Protein AF-A0A7J9YYS3-F1 (afdb_monomer_lite)

Structure (mmCIF, N/CA/C/O backbone):
data_AF-A0A7J9YYS3-F1
#
_entry.id   AF-A0A7J9YYS3-F1
#
loop_
_atom_site.group_PDB
_atom_site.id
_atom_site.type_symbol
_atom_site.label_atom_id
_atom_site.label_alt_id
_atom_site.label_comp_id
_atom_site.label_asym_id
_atom_site.label_entity_id
_atom_site.label_seq_id
_atom_site.pdbx_PDB_ins_code
_atom_site.Cartn_x
_atom_site.Cartn_y
_atom_site.Cartn_z
_atom_site.occupancy
_atom_site.B_iso_or_equiv
_atom_site.auth_seq_id
_atom_site.auth_comp_id
_atom_site.auth_asym_id
_atom_site.auth_atom_id
_atom_site.pdbx_PDB_model_num
ATOM 1 N N . MET A 1 1 ? -3.693 12.910 17.644 1.00 77.75 1 MET A N 1
ATOM 2 C CA . MET A 1 1 ? -3.834 11.562 18.224 1.00 77.75 1 MET A CA 1
ATOM 3 C C . MET A 1 1 ? -2.484 11.127 18.762 1.00 77.75 1 MET A C 1
ATOM 5 O O . MET A 1 1 ? -1.492 11.239 18.052 1.00 77.75 1 MET A O 1
ATOM 9 N N . THR A 1 2 ? -2.433 10.694 20.012 1.00 94.31 2 THR A N 1
ATOM 10 C CA . THR A 1 2 ? -1.232 10.167 20.670 1.00 94.31 2 THR A CA 1
ATOM 11 C C . THR A 1 2 ? -1.136 8.649 20.488 1.00 94.31 2 THR A C 1
ATOM 13 O O . THR A 1 2 ? -2.128 7.985 20.186 1.00 94.31 2 THR A O 1
ATOM 16 N N . LYS A 1 3 ? 0.047 8.066 20.722 1.00 92.56 3 LYS A N 1
ATOM 17 C CA . LYS A 1 3 ? 0.243 6.603 20.693 1.00 92.56 3 LYS A CA 1
ATOM 18 C C . LYS A 1 3 ? -0.717 5.871 21.643 1.00 92.56 3 LYS A C 1
ATOM 20 O O . LYS A 1 3 ? -1.294 4.853 21.280 1.00 92.56 3 LYS A O 1
ATOM 25 N N . SER A 1 4 ? -0.936 6.431 22.831 1.00 96.31 4 SER A N 1
ATOM 26 C CA . SER A 1 4 ? -1.827 5.863 23.848 1.00 96.31 4 SER A CA 1
ATOM 27 C C . SER A 1 4 ? -3.311 5.963 23.482 1.00 96.31 4 SER A C 1
ATOM 29 O O . SER A 1 4 ? -4.116 5.158 23.940 1.00 96.31 4 SER A O 1
ATOM 31 N N . GLU A 1 5 ? -3.709 6.957 22.689 1.00 96.25 5 GLU A N 1
ATOM 32 C CA . GLU A 1 5 ? -5.065 7.031 22.128 1.00 96.25 5 GLU A CA 1
ATOM 33 C C . GLU A 1 5 ? -5.264 5.992 21.023 1.00 96.25 5 GLU A C 1
ATOM 35 O O . GLU A 1 5 ? -6.297 5.332 21.000 1.00 96.25 5 GLU A O 1
ATOM 40 N N . LEU A 1 6 ? -4.259 5.790 20.164 1.00 93.62 6 LEU A N 1
ATOM 41 C CA . LEU A 1 6 ? -4.314 4.790 19.099 1.00 93.62 6 LEU A CA 1
ATOM 42 C C . LEU A 1 6 ? -4.404 3.360 19.646 1.00 93.62 6 LEU A C 1
ATOM 44 O O . LEU A 1 6 ? -5.221 2.585 19.166 1.00 93.62 6 LEU A O 1
ATOM 48 N N . HIS A 1 7 ? -3.608 3.018 20.663 1.00 94.19 7 HIS A N 1
ATOM 49 C CA . HIS A 1 7 ? -3.675 1.690 21.284 1.00 94.19 7 HIS A CA 1
ATOM 50 C C . HIS A 1 7 ? -5.063 1.412 21.872 1.00 94.19 7 HIS A C 1
ATOM 52 O O . HIS A 1 7 ? -5.644 0.379 21.575 1.00 94.19 7 HIS A O 1
ATOM 58 N N . ARG A 1 8 ? -5.652 2.380 22.593 1.00 97.06 8 ARG A N 1
ATOM 59 C CA . ARG A 1 8 ? -7.012 2.242 23.143 1.00 97.06 8 ARG A CA 1
ATOM 60 C C . ARG A 1 8 ? -8.074 2.001 22.072 1.00 97.06 8 ARG A C 1
ATOM 62 O O . ARG A 1 8 ? -9.036 1.292 22.335 1.00 97.06 8 ARG A O 1
ATOM 69 N N . LEU A 1 9 ? -7.921 2.600 20.890 1.00 95.31 9 LEU A N 1
ATOM 70 C CA . LEU A 1 9 ? -8.828 2.352 19.769 1.00 95.31 9 LEU A CA 1
ATOM 71 C C . LEU A 1 9 ? -8.665 0.937 19.216 1.00 95.31 9 LEU A C 1
ATOM 73 O O . LEU A 1 9 ? -9.671 0.287 18.970 1.00 95.31 9 LEU A O 1
ATOM 77 N N . VAL A 1 10 ? -7.428 0.460 19.046 1.00 94.44 10 VAL A N 1
ATOM 78 C CA . VAL A 1 10 ? -7.149 -0.903 18.563 1.00 94.44 10 VAL A CA 1
ATOM 79 C C . VAL A 1 10 ? -7.654 -1.953 19.553 1.00 94.44 10 VAL A C 1
ATOM 81 O O . VAL A 1 10 ? -8.300 -2.906 19.134 1.00 94.44 10 VAL A O 1
ATOM 84 N N . ASP A 1 11 ? -7.436 -1.742 20.852 1.00 95.94 11 ASP A N 1
ATOM 85 C CA . ASP A 1 11 ? -7.869 -2.656 21.917 1.00 95.94 11 ASP A CA 1
ATOM 86 C C . ASP A 1 11 ? -9.402 -2.751 22.038 1.00 95.94 11 ASP A C 1
ATOM 88 O O . ASP A 1 11 ? -9.926 -3.735 22.553 1.00 95.94 11 ASP A O 1
ATOM 92 N N . ALA A 1 12 ? -10.131 -1.727 21.585 1.00 97.12 12 ALA A N 1
ATOM 93 C CA . ALA A 1 12 ? -11.592 -1.693 21.610 1.00 97.12 12 ALA A CA 1
ATOM 94 C C . ALA A 1 12 ? -12.244 -2.340 20.373 1.00 97.12 12 ALA A C 1
ATOM 96 O O . ALA A 1 12 ? -13.473 -2.434 20.318 1.00 97.12 12 ALA A O 1
ATOM 97 N N . LEU A 1 13 ? -11.460 -2.745 19.367 1.00 96.50 13 LEU A N 1
ATOM 98 C CA . LEU A 1 13 ? -11.993 -3.376 18.162 1.00 96.50 13 LEU A CA 1
ATOM 99 C C . LEU A 1 13 ? -12.398 -4.835 18.430 1.00 96.50 13 LEU A C 1
ATOM 101 O O . LEU A 1 13 ? -11.687 -5.545 19.141 1.00 96.50 13 LEU A O 1
ATOM 105 N N . PRO A 1 14 ? -13.487 -5.320 17.806 1.00 97.69 14 PRO A N 1
ATOM 106 C CA . PRO A 1 14 ? -13.769 -6.750 17.736 1.00 97.69 14 PRO A CA 1
ATOM 107 C C . PRO A 1 14 ? -12.607 -7.514 17.084 1.00 97.69 14 PRO A C 1
ATOM 109 O O . PRO A 1 14 ? -11.953 -6.986 16.177 1.00 97.69 14 PRO A O 1
ATOM 112 N N . GLU A 1 15 ? -12.368 -8.761 17.498 1.00 96.06 15 GLU A N 1
ATOM 113 C CA . GLU A 1 15 ? -11.259 -9.577 16.975 1.00 96.06 15 GLU A CA 1
ATOM 114 C C . GLU A 1 15 ? -11.321 -9.723 15.448 1.00 96.06 15 GLU A C 1
ATOM 116 O O . GLU A 1 15 ? -10.300 -9.617 14.767 1.00 96.06 15 GLU A O 1
ATOM 121 N N . GLU A 1 16 ? -12.525 -9.861 14.888 1.00 96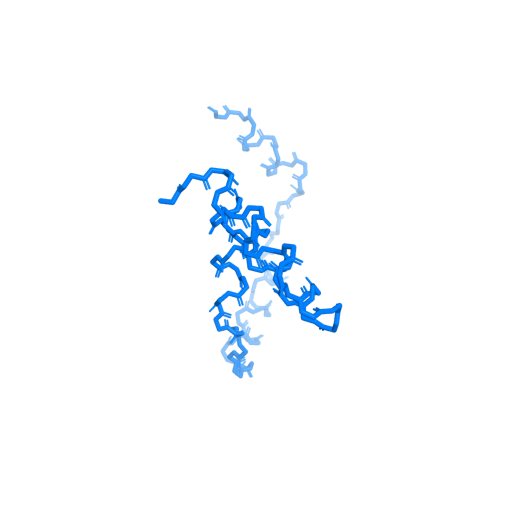.75 16 GLU A N 1
ATOM 122 C CA . GLU A 1 16 ? -12.763 -9.955 13.446 1.00 96.75 16 GLU A CA 1
ATOM 123 C C . GLU A 1 16 ? -12.342 -8.696 12.669 1.00 96.75 16 GLU A C 1
ATOM 125 O O . GLU A 1 16 ? -12.116 -8.754 11.461 1.00 96.75 16 GLU A O 1
ATOM 130 N N . SER A 1 17 ? -12.204 -7.558 13.355 1.00 96.00 17 SER A N 1
ATOM 131 C CA . SER A 1 17 ? -11.823 -6.271 12.762 1.00 96.00 17 SER A CA 1
ATOM 132 C C . SER A 1 17 ? -10.314 -6.003 12.821 1.00 96.00 17 SER A C 1
ATOM 134 O O . SER A 1 17 ? -9.818 -5.121 12.111 1.00 96.00 17 SER A O 1
ATOM 136 N N . LEU A 1 18 ? -9.557 -6.768 13.618 1.00 94.06 18 LEU A N 1
ATOM 137 C CA . LEU A 1 18 ? -8.108 -6.600 13.770 1.00 94.06 18 LEU A CA 1
ATOM 138 C C . LEU A 1 18 ? -7.323 -6.750 12.452 1.00 94.06 18 LEU A C 1
ATOM 140 O O . LEU A 1 18 ? -6.422 -5.935 12.225 1.00 94.06 18 LEU A O 1
ATOM 144 N N . PRO A 1 19 ? -7.642 -7.695 11.537 1.00 94.31 19 PRO A N 1
ATOM 145 C CA . PRO A 1 19 ? -6.935 -7.801 10.259 1.00 94.31 19 PRO A CA 1
ATOM 146 C C . PRO A 1 19 ? -7.055 -6.534 9.401 1.00 94.31 19 PRO A C 1
ATOM 148 O O . PRO A 1 19 ? -6.062 -6.062 8.848 1.00 94.31 19 PRO A O 1
ATOM 151 N N . ALA A 1 20 ? -8.250 -5.938 9.335 1.00 91.94 20 ALA A N 1
ATOM 152 C CA . ALA A 1 20 ? -8.481 -4.708 8.581 1.00 91.94 20 ALA A CA 1
ATOM 153 C C . ALA A 1 20 ? -7.734 -3.516 9.204 1.00 91.94 20 ALA A C 1
ATOM 155 O O . ALA A 1 20 ? -7.081 -2.745 8.496 1.00 91.94 20 ALA A O 1
ATOM 156 N N . ALA A 1 21 ? -7.759 -3.399 10.535 1.00 93.25 21 ALA A N 1
ATOM 157 C CA . ALA A 1 21 ? -7.011 -2.370 11.253 1.00 93.25 21 ALA A CA 1
ATOM 158 C C . ALA A 1 21 ? -5.492 -2.497 11.041 1.00 93.25 21 ALA A C 1
ATOM 160 O O . ALA A 1 21 ? -4.808 -1.490 10.846 1.00 93.25 21 ALA A O 1
ATOM 161 N N . ALA A 1 22 ? -4.958 -3.722 11.005 1.00 91.50 22 ALA A N 1
ATOM 162 C CA . ALA A 1 22 ? -3.541 -3.969 10.756 1.00 91.50 22 ALA A CA 1
ATOM 163 C C . ALA A 1 22 ? -3.088 -3.476 9.371 1.00 91.50 22 ALA A C 1
ATOM 165 O O . ALA A 1 22 ? -1.992 -2.925 9.252 1.00 91.50 22 ALA A O 1
ATOM 166 N N . ILE A 1 23 ? -3.926 -3.624 8.338 1.00 88.25 23 ILE A N 1
ATOM 167 C CA . ILE A 1 23 ? -3.647 -3.105 6.988 1.00 88.25 23 ILE A CA 1
ATOM 168 C C 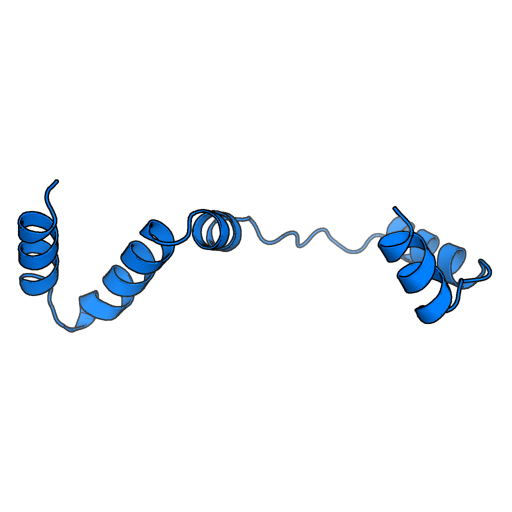. ILE A 1 23 ? -3.536 -1.578 7.023 1.00 88.25 23 ILE A C 1
ATOM 170 O O . ILE A 1 23 ? -2.556 -1.012 6.537 1.00 88.25 23 ILE A O 1
ATOM 174 N N . LEU A 1 24 ? -4.501 -0.903 7.653 1.00 88.69 24 LEU A N 1
ATOM 175 C CA . LEU A 1 24 ? -4.512 0.559 7.750 1.00 88.69 24 LEU A CA 1
ATOM 176 C C . LEU A 1 24 ? -3.300 1.098 8.521 1.00 88.69 24 LEU A C 1
ATOM 178 O O . LEU A 1 24 ? -2.665 2.057 8.083 1.00 88.69 24 LEU A O 1
ATOM 182 N N . LEU A 1 25 ? -2.935 0.461 9.637 1.00 90.31 25 LEU A N 1
ATOM 183 C CA . LEU A 1 25 ? -1.765 0.849 10.429 1.00 90.31 25 LEU A CA 1
ATOM 184 C C . LEU A 1 25 ? -0.448 0.622 9.677 1.00 90.31 25 LEU A C 1
ATOM 186 O O . LEU A 1 25 ? 0.476 1.425 9.803 1.00 90.31 25 LEU A O 1
ATOM 190 N N . ARG A 1 26 ? -0.362 -0.439 8.869 1.00 87.94 26 ARG A N 1
ATOM 191 C CA . ARG A 1 26 ? 0.814 -0.725 8.038 1.00 87.94 26 ARG A CA 1
ATOM 192 C C . ARG A 1 26 ? 0.986 0.315 6.932 1.00 87.94 26 ARG A C 1
ATOM 194 O O . ARG A 1 26 ? 2.082 0.836 6.760 1.00 87.94 26 ARG A O 1
ATOM 201 N N . ARG A 1 27 ? -0.108 0.705 6.271 1.00 86.31 27 ARG A N 1
ATOM 202 C CA . ARG A 1 27 ? -0.131 1.827 5.315 1.00 86.31 27 ARG A CA 1
ATOM 203 C C . ARG A 1 27 ? 0.268 3.155 5.961 1.00 86.31 27 ARG A C 1
ATOM 205 O O . ARG A 1 27 ? 0.941 3.965 5.340 1.00 86.31 27 ARG A O 1
ATOM 212 N N . ALA A 1 28 ? -0.124 3.381 7.214 1.00 86.38 28 ALA A N 1
ATOM 213 C CA . ALA A 1 28 ? 0.266 4.586 7.942 1.00 86.38 28 ALA A CA 1
ATOM 214 C C . ALA A 1 28 ? 1.768 4.627 8.293 1.00 86.38 28 ALA A C 1
ATOM 216 O O . ALA A 1 28 ? 2.313 5.717 8.452 1.00 86.38 28 ALA A O 1
ATOM 217 N N . GLN A 1 29 ? 2.437 3.471 8.416 1.00 88.50 29 GLN A N 1
ATOM 218 C CA . GLN A 1 29 ? 3.894 3.396 8.599 1.00 88.50 29 GLN A CA 1
ATOM 219 C C . GLN A 1 29 ? 4.669 3.608 7.299 1.00 88.50 29 GLN A C 1
ATOM 221 O O . GLN A 1 29 ? 5.738 4.214 7.337 1.00 88.50 29 GLN A O 1
ATOM 226 N N . ASP A 1 30 ? 4.143 3.120 6.174 1.00 88.56 30 ASP A N 1
ATOM 227 C CA . ASP A 1 30 ? 4.794 3.208 4.869 1.00 88.56 30 ASP A CA 1
ATOM 228 C C . ASP A 1 30 ? 3.888 3.912 3.838 1.00 88.56 30 ASP A C 1
ATOM 230 O O . ASP A 1 30 ? 3.021 3.283 3.215 1.00 88.56 30 ASP A O 1
ATOM 234 N N . PRO A 1 31 ? 4.103 5.224 3.614 1.00 81.31 31 PRO A N 1
ATOM 235 C CA . PRO A 1 31 ? 3.359 5.998 2.626 1.00 81.31 3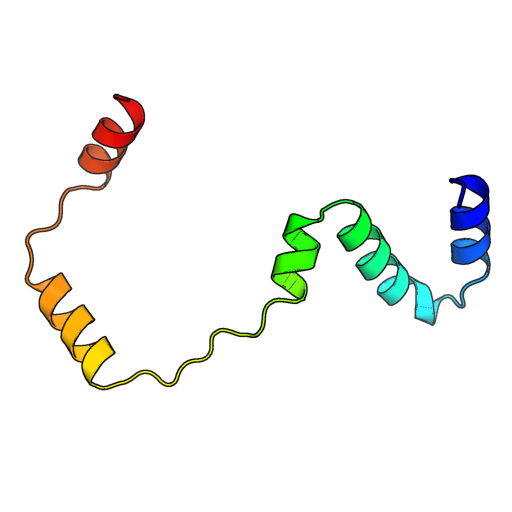1 PRO A CA 1
ATOM 236 C C . PRO A 1 31 ? 3.522 5.498 1.185 1.00 81.31 31 PRO A C 1
ATOM 238 O O . PRO A 1 31 ? 2.657 5.776 0.352 1.00 81.31 31 PRO A O 1
ATOM 241 N N . VAL A 1 32 ? 4.617 4.799 0.863 1.00 85.31 32 VAL A N 1
ATOM 242 C CA . VAL A 1 32 ? 4.841 4.226 -0.471 1.00 85.31 32 VAL A CA 1
ATOM 243 C C . VAL A 1 32 ? 3.968 2.993 -0.643 1.00 85.31 32 VAL A C 1
ATOM 245 O O . VAL A 1 32 ? 3.212 2.927 -1.610 1.00 85.31 32 VAL A O 1
ATOM 248 N N . ALA A 1 33 ? 3.978 2.075 0.325 1.00 81.88 33 ALA A N 1
ATOM 249 C CA . ALA A 1 33 ? 3.078 0.922 0.317 1.00 81.88 33 ALA A CA 1
ATOM 250 C C . ALA A 1 33 ? 1.603 1.352 0.254 1.00 81.88 33 ALA A C 1
ATOM 252 O O . ALA A 1 33 ? 0.823 0.791 -0.509 1.00 81.88 33 ALA A O 1
ATOM 253 N N . ALA A 1 34 ? 1.225 2.408 0.984 1.00 83.81 34 ALA A N 1
ATOM 254 C CA . ALA A 1 34 ? -0.125 2.967 0.925 1.00 83.81 34 ALA A CA 1
ATOM 255 C C . ALA A 1 34 ? -0.509 3.488 -0.469 1.00 83.81 34 ALA A C 1
ATOM 257 O O . ALA A 1 34 ? -1.648 3.305 -0.898 1.00 83.81 34 ALA A O 1
ATOM 258 N N . LYS A 1 35 ? 0.427 4.141 -1.172 1.00 84.06 35 LYS A N 1
ATOM 259 C CA . LYS A 1 35 ? 0.212 4.613 -2.547 1.00 84.06 35 LYS A CA 1
ATOM 260 C C . LYS A 1 35 ? 0.071 3.458 -3.530 1.00 84.06 35 LYS A C 1
ATOM 262 O O . LYS A 1 35 ? -0.782 3.542 -4.403 1.00 84.06 35 LYS A O 1
ATOM 267 N N . LEU A 1 36 ? 0.879 2.410 -3.382 1.00 82.38 36 LEU A N 1
ATOM 268 C CA . LEU A 1 36 ? 0.814 1.225 -4.238 1.00 82.38 36 LEU A CA 1
ATOM 269 C C . LEU A 1 36 ? -0.503 0.467 -4.045 1.00 82.38 36 LEU A C 1
ATOM 271 O O . LEU A 1 36 ? -1.164 0.146 -5.022 1.00 82.38 36 LEU A O 1
ATOM 275 N N . ASP A 1 37 ? -0.941 0.280 -2.801 1.00 80.94 37 ASP A N 1
ATOM 276 C CA . ASP A 1 37 ? -2.227 -0.353 -2.482 1.00 80.94 37 ASP A CA 1
ATOM 277 C C . ASP A 1 37 ? -3.445 0.421 -3.018 1.00 80.94 37 ASP A C 1
ATOM 279 O O . ASP A 1 37 ? -4.499 -0.162 -3.264 1.00 80.94 37 ASP A O 1
ATOM 283 N N . ALA A 1 38 ? -3.334 1.748 -3.117 1.00 82.69 38 ALA A N 1
ATOM 284 C CA . ALA A 1 38 ? -4.388 2.620 -3.629 1.00 82.69 38 ALA A CA 1
ATOM 285 C C . ALA A 1 38 ? -4.286 2.861 -5.142 1.00 82.69 38 ALA A C 1
ATOM 287 O O . ALA A 1 38 ? -5.187 3.477 -5.720 1.00 82.69 38 ALA A O 1
ATOM 288 N N . ALA A 1 39 ? -3.192 2.428 -5.773 1.00 84.25 39 ALA A N 1
ATOM 289 C CA . ALA A 1 39 ? -3.023 2.558 -7.204 1.00 84.25 39 ALA A CA 1
ATOM 290 C C . ALA A 1 39 ? -4.110 1.739 -7.902 1.00 84.25 39 ALA A C 1
ATOM 292 O O . ALA A 1 39 ? -4.427 0.614 -7.511 1.00 84.25 39 ALA A O 1
ATOM 293 N N . ARG A 1 40 ? -4.713 2.326 -8.937 1.00 82.00 40 ARG A N 1
ATOM 294 C CA . ARG A 1 40 ? -5.597 1.561 -9.813 1.00 82.00 40 ARG A CA 1
ATOM 295 C C . ARG A 1 40 ? -4.733 0.517 -10.505 1.00 82.00 40 ARG A C 1
ATOM 297 O O . ARG A 1 40 ? -3.600 0.821 -10.872 1.00 82.00 40 ARG A O 1
ATOM 304 N N . HIS A 1 41 ? -5.273 -0.685 -10.662 1.00 75.19 41 HIS A N 1
ATOM 305 C CA . HIS A 1 41 ? -4.650 -1.663 -11.532 1.00 75.19 41 HIS A CA 1
ATOM 306 C C . HIS A 1 41 ? -4.527 -1.046 -12.927 1.00 75.19 41 HIS A C 1
ATOM 308 O O . HIS A 1 41 ? -5.515 -0.551 -13.477 1.00 75.19 41 HIS A O 1
ATOM 314 N N . ASP A 1 42 ? -3.295 -0.986 -13.422 1.00 72.75 42 ASP A N 1
ATOM 315 C CA . ASP A 1 42 ? -2.958 -0.469 -14.744 1.00 72.75 42 ASP A CA 1
ATOM 316 C C . ASP A 1 42 ? -3.206 -1.571 -15.779 1.00 72.75 42 ASP A C 1
ATOM 318 O O . ASP A 1 42 ? -2.294 -2.112 -16.398 1.00 72.75 42 ASP A O 1
ATOM 322 N N . ASP A 1 43 ? -4.467 -1.993 -15.855 1.00 74.12 43 ASP A N 1
ATOM 323 C CA . ASP A 1 43 ? -4.924 -3.071 -16.725 1.00 74.12 43 ASP A CA 1
ATOM 324 C C . ASP A 1 43 ? -5.370 -2.479 -18.070 1.00 74.12 43 ASP A C 1
ATOM 326 O O . ASP A 1 43 ? -6.509 -2.680 -18.503 1.00 74.12 43 ASP A O 1
ATOM 330 N N . GLU A 1 44 ? -4.511 -1.684 -18.714 1.00 80.19 44 GLU A N 1
ATOM 331 C CA . GLU A 1 44 ? -4.775 -1.243 -20.084 1.00 80.19 44 GLU A CA 1
ATOM 332 C C . GLU A 1 44 ? -4.896 -2.474 -20.998 1.00 80.19 44 GLU A C 1
ATOM 334 O O . GLU A 1 44 ? -4.136 -3.443 -20.890 1.00 80.19 44 GLU A O 1
ATOM 339 N N . GLU A 1 45 ? -5.904 -2.476 -21.878 1.00 87.44 45 GLU A N 1
ATOM 340 C CA . GLU A 1 45 ? -6.048 -3.555 -22.852 1.00 87.44 45 GLU A CA 1
ATOM 341 C C . GLU A 1 45 ? -4.802 -3.592 -23.733 1.00 87.44 45 GLU A C 1
ATOM 343 O O . GLU A 1 45 ? -4.429 -2.585 -24.330 1.00 87.44 45 GLU A O 1
ATOM 348 N N . LEU A 1 46 ? -4.182 -4.769 -23.846 1.00 85.81 46 LEU A N 1
ATOM 349 C CA . LEU A 1 46 ? -3.019 -4.939 -24.705 1.00 85.81 46 LEU A CA 1
ATOM 350 C C . LEU A 1 46 ? -3.406 -4.640 -26.157 1.00 85.81 46 LEU A C 1
ATOM 352 O O . LEU A 1 46 ? -4.165 -5.394 -26.776 1.00 85.81 46 LEU A O 1
ATOM 356 N N . THR A 1 47 ? -2.861 -3.562 -26.710 1.00 92.00 47 THR A N 1
ATOM 357 C CA . THR A 1 47 ? -3.192 -3.104 -28.057 1.00 92.00 47 THR A CA 1
ATOM 358 C C . THR A 1 47 ? -2.294 -3.747 -29.117 1.00 92.00 47 THR A C 1
ATOM 360 O O . THR A 1 47 ? -1.234 -4.323 -28.850 1.00 92.00 47 THR A O 1
ATOM 363 N N . GLU A 1 48 ? -2.690 -3.627 -30.387 1.00 94.94 48 GLU A N 1
ATOM 364 C CA . GLU A 1 48 ? -1.822 -4.019 -31.504 1.00 94.94 48 GLU A CA 1
ATOM 365 C C . GLU A 1 48 ? -0.552 -3.161 -31.607 1.00 94.94 48 GLU A C 1
ATOM 367 O O . GLU A 1 48 ? 0.460 -3.629 -32.146 1.00 94.94 48 GLU A O 1
ATOM 372 N N . GLU A 1 49 ? -0.612 -1.919 -31.120 1.00 92.81 49 GLU A N 1
ATOM 373 C CA . GLU A 1 49 ? 0.522 -1.001 -31.054 1.00 92.81 49 GLU A CA 1
ATOM 374 C C . GLU A 1 49 ? 1.559 -1.509 -30.052 1.00 92.81 49 GLU A C 1
ATOM 376 O O . GLU A 1 49 ? 2.723 -1.660 -30.423 1.00 92.81 49 GLU A O 1
ATOM 381 N N . ASP A 1 50 ? 1.130 -1.927 -28.859 1.00 91.62 50 ASP A N 1
ATOM 382 C CA . ASP A 1 50 ? 2.010 -2.529 -27.849 1.00 91.62 50 ASP A CA 1
ATOM 383 C C . ASP A 1 50 ? 2.703 -3.778 -28.393 1.00 91.62 50 ASP A C 1
ATOM 385 O O . ASP A 1 50 ? 3.923 -3.947 -28.308 1.00 91.62 50 ASP A O 1
ATOM 389 N N . LEU A 1 51 ? 1.932 -4.651 -29.049 1.00 94.56 51 LEU A N 1
ATOM 390 C CA . LEU A 1 51 ? 2.475 -5.847 -29.687 1.00 94.56 51 LEU A CA 1
ATOM 391 C C . LEU A 1 51 ? 3.484 -5.508 -30.790 1.00 94.56 51 LEU A C 1
ATOM 393 O O . LEU A 1 51 ? 4.406 -6.289 -31.041 1.00 94.56 51 LEU A O 1
ATOM 397 N N . ARG A 1 52 ? 3.308 -4.381 -31.486 1.00 95.50 52 ARG A N 1
ATOM 398 C CA . ARG A 1 52 ? 4.252 -3.905 -32.501 1.00 95.50 52 ARG A CA 1
ATOM 399 C C . ARG A 1 52 ? 5.522 -3.369 -31.856 1.00 95.50 52 ARG A C 1
ATOM 401 O O . ARG A 1 52 ? 6.588 -3.842 -32.234 1.00 95.50 52 ARG A O 1
ATOM 408 N N . ALA A 1 53 ? 5.404 -2.518 -30.842 1.00 92.44 53 ALA A N 1
ATOM 409 C CA . ALA A 1 53 ? 6.535 -1.986 -30.090 1.00 92.44 53 ALA A CA 1
ATOM 410 C C . ALA A 1 53 ? 7.407 -3.110 -29.504 1.00 92.44 53 ALA A C 1
ATOM 412 O O . ALA A 1 53 ? 8.624 -3.104 -29.670 1.00 92.44 53 ALA A O 1
ATOM 413 N N . VAL A 1 54 ? 6.794 -4.150 -28.926 1.00 90.12 54 VAL A N 1
ATOM 414 C CA . VAL A 1 54 ? 7.521 -5.330 -28.423 1.00 90.12 54 VAL A CA 1
ATOM 415 C C . VAL A 1 54 ? 8.256 -6.073 -29.542 1.00 90.12 54 VAL A C 1
ATOM 417 O O . VAL A 1 54 ? 9.384 -6.533 -29.351 1.00 90.12 54 VAL A O 1
ATOM 420 N N . ARG A 1 55 ? 7.631 -6.238 -30.715 1.00 92.50 55 ARG A N 1
ATOM 421 C CA . ARG A 1 55 ? 8.281 -6.899 -31.859 1.00 92.50 55 ARG A CA 1
ATOM 422 C C . ARG A 1 55 ? 9.447 -6.086 -32.400 1.00 92.50 55 ARG A C 1
ATOM 424 O O . ARG A 1 55 ? 10.438 -6.696 -32.796 1.00 92.50 55 ARG A O 1
ATOM 431 N N . ASP A 1 56 ? 9.314 -4.769 -32.432 1.00 92.88 56 ASP A N 1
ATOM 432 C CA . ASP A 1 56 ? 10.344 -3.870 -32.938 1.00 92.88 56 ASP A CA 1
ATOM 433 C C . ASP A 1 56 ? 11.526 -3.819 -31.963 1.00 92.88 56 ASP A C 1
ATOM 435 O O . ASP A 1 56 ? 12.651 -4.088 -32.376 1.00 92.88 56 ASP A O 1
ATOM 439 N N . ALA A 1 57 ? 11.270 -3.687 -30.658 1.00 88.19 57 ALA A N 1
ATOM 440 C CA . ALA A 1 57 ? 12.304 -3.742 -29.622 1.00 88.19 57 ALA A CA 1
ATOM 441 C C . ALA A 1 57 ? 13.105 -5.057 -29.646 1.00 88.19 57 ALA A C 1
ATOM 443 O O . ALA A 1 57 ? 14.318 -5.062 -29.474 1.00 88.19 57 AL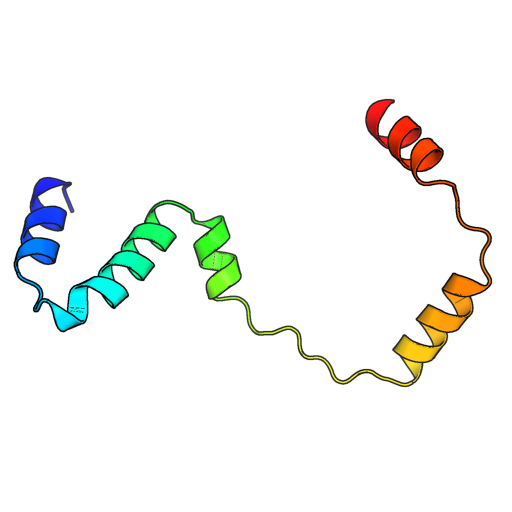A A O 1
ATOM 444 N N . ARG A 1 58 ? 12.460 -6.198 -29.928 1.00 86.50 58 ARG A N 1
ATOM 445 C CA . ARG A 1 58 ? 13.159 -7.494 -30.065 1.00 86.50 58 ARG A CA 1
ATOM 446 C C . ARG A 1 58 ? 14.094 -7.577 -31.273 1.00 86.50 58 ARG A C 1
ATOM 448 O O . ARG A 1 58 ? 14.897 -8.506 -31.341 1.00 86.50 58 ARG A O 1
ATOM 455 N N . ARG A 1 59 ? 13.941 -6.690 -32.257 1.00 88.75 59 ARG A N 1
ATOM 456 C CA . ARG A 1 59 ? 14.817 -6.613 -33.436 1.00 88.75 59 ARG A CA 1
ATOM 457 C C . ARG A 1 59 ? 16.005 -5.691 -33.202 1.00 88.75 59 ARG A C 1
ATOM 459 O O . ARG A 1 59 ? 16.967 -5.768 -33.963 1.00 88.75 59 ARG A O 1
ATOM 466 N N . GLU A 1 60 ? 15.938 -4.837 -32.188 1.00 84.94 60 GLU A N 1
ATOM 467 C CA . GLU A 1 60 ? 17.043 -3.971 -31.817 1.00 84.94 60 GLU A CA 1
ATOM 468 C C . GLU A 1 60 ? 18.141 -4.787 -31.115 1.00 84.94 60 GLU A C 1
ATOM 470 O O . GLU A 1 60 ? 17.846 -5.697 -30.333 1.00 84.94 60 GLU A O 1
ATOM 475 N N . PRO A 1 61 ? 19.424 -4.509 -31.399 1.00 83.06 61 PRO A N 1
ATOM 476 C CA . PRO A 1 61 ? 20.510 -5.101 -30.640 1.00 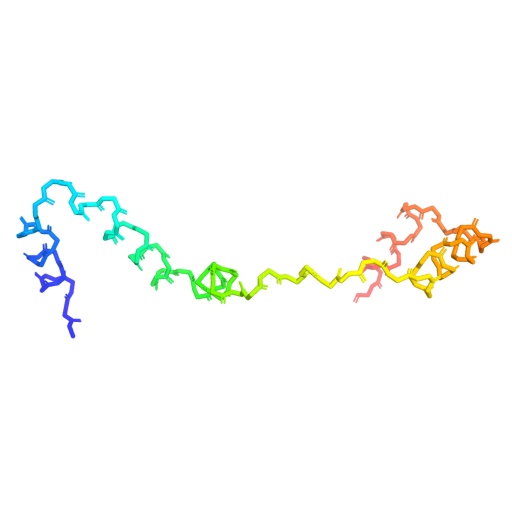83.06 61 PRO A CA 1
ATOM 477 C C . PRO A 1 61 ? 20.427 -4.620 -29.188 1.00 83.06 61 PRO A C 1
ATOM 479 O O . PRO A 1 61 ? 20.568 -3.431 -28.913 1.00 83.06 61 PRO A O 1
ATOM 482 N N . GLY A 1 62 ? 20.196 -5.548 -28.262 1.00 83.19 62 GLY A N 1
ATOM 483 C CA . GLY A 1 62 ? 20.266 -5.266 -26.832 1.00 83.19 62 GLY A CA 1
ATOM 484 C C . GLY A 1 62 ? 21.710 -5.177 -26.338 1.00 83.19 62 GLY A C 1
ATOM 485 O O . GLY A 1 62 ? 22.621 -5.753 -26.935 1.00 83.19 62 GLY A O 1
ATOM 486 N N . VAL A 1 63 ? 21.902 -4.502 -25.208 1.00 86.56 63 VAL A N 1
ATOM 487 C CA . VAL A 1 63 ? 23.151 -4.555 -24.438 1.00 86.56 63 VAL A CA 1
ATOM 488 C C . VAL A 1 63 ? 23.071 -5.667 -23.399 1.00 86.56 63 VAL A C 1
ATOM 490 O O . VAL A 1 63 ? 21.990 -6.014 -22.911 1.00 86.56 63 VAL A O 1
ATOM 493 N N . ALA A 1 64 ? 24.213 -6.258 -23.058 1.00 88.69 64 ALA A N 1
ATOM 494 C CA . ALA A 1 64 ? 24.250 -7.232 -21.977 1.00 88.69 64 ALA A CA 1
ATOM 495 C C . ALA A 1 64 ? 23.920 -6.538 -20.649 1.00 88.69 64 ALA A C 1
ATOM 497 O O . ALA A 1 64 ? 24.364 -5.420 -20.397 1.00 88.69 64 ALA A O 1
ATOM 498 N N . TRP A 1 65 ? 23.193 -7.223 -19.762 1.00 84.69 65 TRP A N 1
ATOM 499 C CA . TRP A 1 65 ? 22.855 -6.672 -18.444 1.00 84.69 65 TRP A CA 1
ATOM 500 C C . TRP A 1 65 ? 24.093 -6.192 -17.669 1.00 84.69 65 TRP A C 1
ATOM 502 O O . TRP A 1 65 ? 24.069 -5.123 -17.074 1.00 84.69 65 TRP A O 1
ATOM 512 N N . SER A 1 66 ? 25.201 -6.934 -17.752 1.00 89.69 66 SER A N 1
ATOM 513 C CA . SER A 1 66 ? 26.475 -6.564 -17.123 1.00 89.69 66 SER A CA 1
ATOM 514 C C . SER A 1 66 ? 27.057 -5.240 -17.631 1.00 89.69 66 SER A C 1
ATOM 516 O O . SER A 1 66 ? 27.789 -4.578 -16.908 1.00 89.69 66 SER A O 1
ATOM 518 N N . GLU A 1 67 ? 26.771 -4.873 -18.881 1.00 90.69 67 GLU A N 1
ATOM 519 C CA . GLU A 1 67 ? 27.224 -3.618 -19.486 1.00 90.69 67 GLU A CA 1
ATOM 520 C C . GLU A 1 67 ? 26.352 -2.445 -19.021 1.00 90.69 67 GLU A C 1
ATOM 522 O O . GLU A 1 67 ? 26.881 -1.433 -18.570 1.00 90.69 67 GLU A O 1
ATOM 527 N N . ALA A 1 68 ? 25.027 -2.626 -19.006 1.00 88.75 68 ALA A N 1
ATOM 528 C CA . ALA A 1 68 ? 24.092 -1.639 -18.463 1.00 88.75 68 ALA A CA 1
ATOM 529 C C . ALA A 1 68 ? 24.318 -1.379 -16.960 1.00 88.75 68 ALA A C 1
ATOM 531 O O . ALA A 1 68 ? 24.299 -0.238 -16.502 1.00 88.75 68 ALA A O 1
ATOM 532 N N . GLU A 1 69 ? 24.570 -2.432 -16.180 1.00 91.12 69 GLU A N 1
ATOM 533 C CA . GLU A 1 69 ? 24.874 -2.327 -14.750 1.00 91.12 69 GLU A CA 1
ATOM 534 C C . GLU A 1 69 ? 26.192 -1.580 -14.496 1.00 91.12 69 GLU A C 1
ATOM 536 O O . GLU A 1 69 ? 26.289 -0.798 -13.548 1.00 91.12 69 GLU A O 1
ATOM 541 N N . ALA A 1 70 ? 27.204 -1.784 -15.344 1.00 91.75 70 ALA A N 1
ATOM 542 C CA . ALA A 1 70 ? 28.465 -1.057 -15.247 1.00 91.75 70 ALA A CA 1
ATOM 543 C C . ALA A 1 70 ? 28.290 0.445 -15.525 1.00 91.75 70 ALA A C 1
ATOM 545 O O . ALA A 1 70 ? 28.883 1.254 -14.817 1.00 91.75 70 ALA A O 1
ATOM 546 N N . GLU A 1 71 ? 27.461 0.821 -16.504 1.00 88.62 71 GLU A N 1
ATOM 547 C CA . GLU A 1 71 ? 27.152 2.225 -16.811 1.00 88.62 71 GLU A CA 1
ATOM 548 C C . GLU A 1 71 ? 26.426 2.921 -15.649 1.00 88.62 71 GLU A C 1
ATOM 550 O O . GLU A 1 71 ? 26.828 4.005 -15.230 1.00 88.62 71 GLU A O 1
ATOM 555 N N . LEU A 1 72 ? 25.408 2.275 -15.071 1.00 86.81 72 LEU A N 1
ATOM 556 C CA . LEU A 1 72 ? 24.637 2.829 -13.951 1.00 86.81 72 LEU A CA 1
ATOM 557 C C . LEU A 1 72 ? 25.479 3.052 -12.689 1.00 86.81 72 LEU A C 1
ATOM 559 O O . LEU A 1 72 ? 25.219 3.989 -11.940 1.00 86.81 72 LEU A O 1
ATOM 563 N N . ASN A 1 73 ? 26.476 2.198 -12.451 1.00 86.19 73 ASN A N 1
ATOM 564 C CA . ASN A 1 73 ? 27.376 2.302 -11.301 1.00 86.19 73 ASN A CA 1
ATOM 565 C C . ASN A 1 73 ? 28.594 3.212 -11.554 1.00 86.19 73 ASN A C 1
ATOM 567 O O . ASN A 1 73 ? 29.400 3.415 -10.644 1.00 86.19 73 ASN A O 1
ATOM 571 N N . ALA A 1 74 ? 28.770 3.718 -12.779 1.00 81.50 74 ALA A N 1
ATOM 572 C CA . ALA A 1 74 ? 29.872 4.607 -13.148 1.00 81.50 74 ALA A CA 1
ATOM 573 C C . ALA A 1 74 ? 29.547 6.106 -12.973 1.00 81.50 74 ALA A C 1
ATOM 575 O O . ALA A 1 74 ? 30.445 6.933 -13.157 1.00 81.50 74 ALA A O 1
ATOM 576 N N . GLY A 1 75 ? 28.298 6.453 -12.631 1.00 62.22 75 GLY A N 1
ATOM 577 C CA . GLY A 1 75 ? 27.837 7.812 -12.298 1.00 62.22 75 GLY A CA 1
ATOM 578 C C . GLY A 1 75 ? 27.646 8.025 -10.802 1.00 62.22 75 GLY A C 1
ATOM 579 O O . GLY A 1 75 ? 27.849 9.179 -10.361 1.00 62.22 75 GLY A O 1
#

Foldseek 3Di:
DDPVVVVVVLVPDDPVCNVVVVVVVVCVVPVVVVCVVPDDPPCPPCDPVNVVVVVVVVVDDDDDPVVVVVVVVVD

Radius of gyration: 23.01 Å; chains: 1; bounding box: 44×22×57 Å

pLDDT: mean 88.58, std 6.54, range [62.22, 97.69]

Secondary structure (DSSP, 8-state):
--HHHHHHHHHTS-GGGHHHHHHHHHHHH-HHHHHHHHSPP------HHHHHHHHHHTTSPPPPHHHHHHHHTT-

Sequenc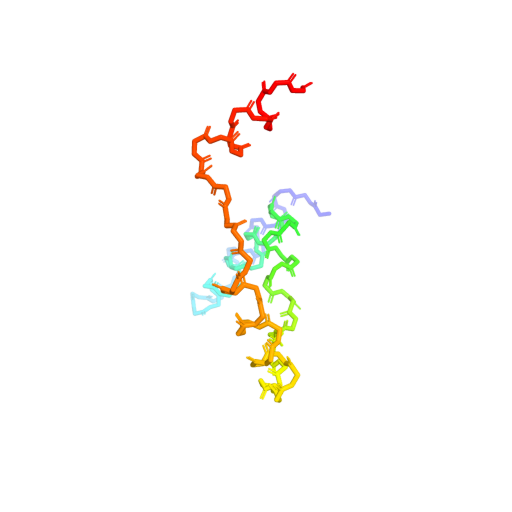e (75 aa):
MTKSELHRLVDALPEESLPAAAILLRRAQDPVAAKLDAARHDDEELTEEDLRAVRDARREPGVAWSEAEAELNAG